Protein AF-A0A386ZPS0-F1 (afdb_monomer)

Organism: NCBI:txid2382165

pLDDT: mean 88.48, std 14.16, range [37.03, 97.12]

Sequence (77 aa):
MKVAEITSLNPISVDGSVERPTDSEFKILDQLAQKLNPDSKGVINLYTEREPCPACDNVIKQFQDKFPGVKVNVTNG

Structure (mmCIF, N/CA/C/O backbone):
data_AF-A0A386ZPS0-F1
#
_entry.id   AF-A0A386ZPS0-F1
#
loop_
_atom_site.group_PDB
_atom_site.id
_atom_site.type_symbol
_atom_site.label_atom_id
_atom_site.label_alt_id
_atom_site.label_comp_id
_atom_site.label_asym_id
_atom_site.label_entity_id
_atom_site.label_seq_id
_atom_site.pdbx_PDB_ins_code
_atom_site.Cartn_x
_atom_site.Cartn_y
_atom_site.Cartn_z
_atom_site.occupancy
_atom_site.B_iso_or_equiv
_atom_site.auth_seq_id
_atom_site.auth_comp_id
_atom_site.auth_asym_id
_atom_site.auth_atom_id
_atom_site.pdbx_PDB_model_num
ATOM 1 N N . MET A 1 1 ? 17.693 6.630 21.817 1.00 37.03 1 MET A N 1
ATOM 2 C CA . MET A 1 1 ? 16.806 7.274 20.826 1.00 37.03 1 MET A CA 1
ATOM 3 C C . MET A 1 1 ? 16.326 6.179 19.885 1.00 37.03 1 MET A C 1
ATOM 5 O O . MET A 1 1 ? 17.101 5.737 19.056 1.00 37.03 1 MET A O 1
ATOM 9 N N . LYS A 1 2 ? 15.132 5.621 20.109 1.00 38.19 2 LYS A N 1
ATOM 10 C CA . LYS A 1 2 ? 14.572 4.542 19.280 1.00 38.19 2 LYS A CA 1
ATOM 11 C C . LYS A 1 2 ? 13.116 4.893 19.015 1.00 38.19 2 LYS A C 1
ATOM 13 O O . LYS A 1 2 ? 12.247 4.592 19.820 1.00 38.19 2 LYS A O 1
ATOM 18 N N . VAL A 1 3 ? 12.894 5.671 17.964 1.00 42.62 3 VAL A N 1
ATOM 19 C CA . VAL A 1 3 ? 11.572 6.141 17.544 1.00 42.62 3 VAL A CA 1
ATOM 20 C C . VAL A 1 3 ? 11.594 6.137 16.017 1.00 42.62 3 VAL A C 1
ATOM 22 O O . VAL A 1 3 ? 12.243 7.012 15.459 1.00 42.62 3 VAL A O 1
ATOM 25 N N . ALA A 1 4 ? 11.008 5.106 15.384 1.00 44.62 4 ALA A N 1
ATOM 26 C CA . ALA A 1 4 ? 10.521 5.074 13.982 1.00 44.62 4 ALA A CA 1
ATOM 27 C C . ALA A 1 4 ? 10.294 3.649 13.416 1.00 44.62 4 ALA A C 1
ATOM 29 O O . ALA A 1 4 ? 9.607 3.507 12.412 1.00 44.62 4 ALA A O 1
ATOM 30 N N . GLU A 1 5 ? 10.829 2.581 14.018 1.00 46.25 5 GLU A N 1
ATOM 31 C CA . GLU A 1 5 ? 10.880 1.256 13.353 1.00 46.25 5 GLU A CA 1
ATOM 32 C C . GLU A 1 5 ? 9.555 0.468 13.267 1.00 46.25 5 GLU A C 1
ATOM 34 O O . GLU A 1 5 ? 9.525 -0.585 12.644 1.00 46.25 5 GLU A O 1
ATOM 39 N N . ILE A 1 6 ? 8.449 0.944 13.848 1.00 50.66 6 ILE A N 1
ATOM 40 C CA . ILE A 1 6 ? 7.154 0.227 13.809 1.00 50.66 6 ILE A CA 1
ATOM 41 C C . ILE A 1 6 ? 6.136 0.819 12.821 1.00 50.66 6 ILE A C 1
ATOM 43 O O . ILE A 1 6 ? 5.145 0.164 12.485 1.00 50.66 6 ILE A O 1
ATOM 47 N N . THR A 1 7 ? 6.388 2.011 12.272 1.00 57.94 7 THR A N 1
ATOM 48 C CA . THR A 1 7 ? 5.416 2.695 11.397 1.00 57.94 7 THR A CA 1
ATOM 49 C C . THR A 1 7 ? 5.802 2.670 9.921 1.00 57.94 7 THR A C 1
ATOM 51 O O . THR A 1 7 ? 4.901 2.662 9.085 1.00 57.94 7 THR A O 1
ATOM 54 N N . SER A 1 8 ? 7.091 2.559 9.587 1.00 77.00 8 SER A N 1
ATOM 55 C CA . SER A 1 8 ? 7.527 2.594 8.185 1.00 77.00 8 SER A CA 1
ATOM 56 C C . SER A 1 8 ? 7.108 1.334 7.416 1.00 77.00 8 SER A C 1
ATOM 58 O O . SER A 1 8 ? 7.009 0.242 7.991 1.00 77.00 8 SER A O 1
ATOM 60 N N . LEU A 1 9 ? 6.760 1.507 6.143 1.00 89.31 9 LEU A N 1
ATOM 61 C CA . LEU A 1 9 ? 6.465 0.411 5.216 1.00 89.31 9 LEU A CA 1
ATOM 62 C C . LEU A 1 9 ? 7.780 -0.143 4.655 1.00 89.31 9 LEU A C 1
ATOM 64 O O . LEU A 1 9 ? 8.780 0.564 4.588 1.00 89.31 9 LEU A O 1
ATOM 68 N N . ASN A 1 10 ? 7.794 -1.408 4.246 1.00 91.06 10 ASN A N 1
ATOM 69 C CA . ASN A 1 10 ? 8.980 -2.038 3.677 1.00 91.06 10 ASN A CA 1
ATOM 70 C C . ASN A 1 10 ? 8.886 -2.094 2.139 1.00 91.06 10 ASN A C 1
ATOM 72 O O . ASN A 1 10 ? 8.091 -2.893 1.629 1.00 91.06 10 ASN A O 1
ATOM 76 N N . PRO A 1 11 ? 9.670 -1.297 1.388 1.00 90.69 11 PRO A N 1
ATOM 77 C CA . PRO A 1 11 ? 9.625 -1.242 -0.072 1.00 90.69 11 PRO A CA 1
ATOM 78 C C . PRO A 1 11 ? 10.457 -2.350 -0.732 1.00 90.69 11 PRO A C 1
ATOM 80 O O . PRO A 1 11 ? 11.199 -2.096 -1.678 1.00 90.69 11 PRO A O 1
ATOM 83 N N . ILE A 1 12 ? 10.343 -3.582 -0.236 1.00 91.00 12 ILE A N 1
ATOM 84 C CA . ILE A 1 12 ? 11.025 -4.766 -0.771 1.00 91.00 12 ILE A CA 1
ATOM 85 C C . ILE A 1 12 ? 9.967 -5.741 -1.300 1.00 91.00 12 ILE A C 1
ATOM 87 O O . ILE A 1 12 ? 8.896 -5.871 -0.706 1.00 91.00 12 ILE A O 1
ATOM 91 N N . SER A 1 13 ? 10.230 -6.426 -2.414 1.00 87.31 13 SER A N 1
ATOM 92 C CA . SER A 1 13 ? 9.372 -7.507 -2.910 1.00 87.31 13 SER A CA 1
ATOM 93 C C . SER A 1 13 ? 9.288 -8.659 -1.902 1.00 87.31 13 SER A C 1
ATOM 95 O O . SER A 1 13 ? 10.163 -8.845 -1.062 1.00 87.31 13 SER A O 1
ATOM 97 N N . VAL A 1 14 ? 8.234 -9.472 -1.983 1.00 85.12 14 VAL A N 1
ATOM 98 C CA . VAL A 1 14 ? 8.024 -10.588 -1.038 1.00 85.12 14 VAL A CA 1
ATOM 99 C C . VAL A 1 14 ? 9.156 -11.621 -1.043 1.00 85.12 14 VAL A C 1
ATOM 101 O O . VAL A 1 14 ? 9.391 -12.272 -0.031 1.00 85.12 14 VAL A O 1
ATOM 104 N N . ASP A 1 15 ? 9.860 -11.768 -2.164 1.00 86.75 15 ASP A N 1
ATOM 105 C CA . ASP A 1 15 ? 10.989 -12.686 -2.317 1.00 86.75 15 ASP A CA 1
ATOM 106 C C . ASP A 1 15 ? 12.348 -12.032 -1.994 1.00 86.75 15 ASP A C 1
ATOM 108 O O . ASP A 1 15 ? 13.372 -12.709 -1.981 1.00 86.75 15 ASP A O 1
ATOM 112 N N . GLY A 1 16 ? 12.370 -10.722 -1.726 1.00 85.75 16 GLY A N 1
ATOM 113 C CA . GLY A 1 16 ? 13.582 -9.987 -1.371 1.00 85.75 16 GLY A CA 1
ATOM 114 C C . GLY A 1 16 ? 14.459 -9.547 -2.547 1.00 85.75 16 GLY A C 1
ATOM 115 O O . GLY A 1 16 ? 15.476 -8.901 -2.312 1.00 85.75 16 GLY A O 1
ATOM 116 N N . SER A 1 17 ? 14.109 -9.870 -3.797 1.00 87.44 17 SER A N 1
ATOM 117 C CA . SER A 1 17 ? 14.956 -9.565 -4.963 1.00 87.44 17 SER A CA 1
ATOM 118 C C . SER A 1 17 ? 14.902 -8.116 -5.440 1.00 87.44 17 SER A C 1
ATOM 120 O O . SER A 1 17 ? 15.822 -7.671 -6.128 1.00 87.44 17 SER A O 1
ATOM 122 N N . VAL A 1 18 ? 13.839 -7.377 -5.114 1.00 86.44 18 VAL A N 1
ATOM 123 C CA . VAL A 1 18 ? 13.613 -6.026 -5.639 1.00 86.44 18 VAL A CA 1
ATOM 124 C C . VAL A 1 18 ? 13.320 -5.061 -4.498 1.00 86.44 18 VAL A C 1
ATOM 126 O O . VAL A 1 18 ? 12.297 -5.184 -3.833 1.00 86.44 18 VAL A O 1
ATOM 129 N N . GLU A 1 19 ? 14.183 -4.062 -4.313 1.00 91.44 19 GLU A N 1
ATOM 130 C CA . GLU A 1 19 ? 13.985 -2.949 -3.377 1.00 91.44 19 GLU A CA 1
ATOM 131 C C . GLU A 1 19 ? 13.712 -1.648 -4.148 1.00 91.44 19 GLU A C 1
ATOM 133 O O . GLU A 1 19 ? 14.384 -1.339 -5.137 1.00 91.44 19 GLU A O 1
ATOM 138 N N . ARG A 1 20 ? 12.690 -0.895 -3.729 1.00 90.00 20 ARG A N 1
ATOM 139 C CA . ARG A 1 20 ? 12.183 0.297 -4.432 1.00 90.00 20 ARG A CA 1
ATOM 140 C C . ARG A 1 20 ? 11.861 1.447 -3.472 1.00 90.00 20 ARG A C 1
ATOM 142 O O . ARG A 1 20 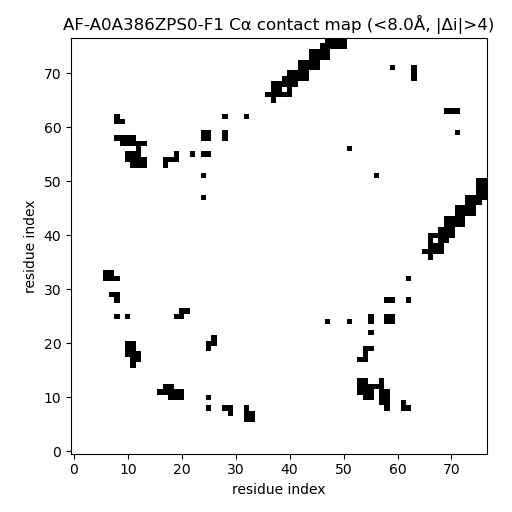? 10.73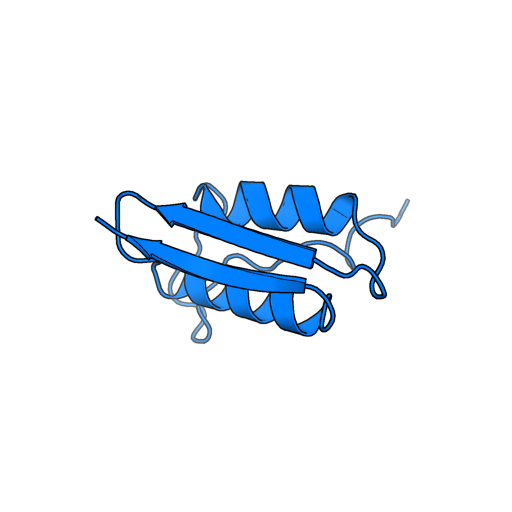5 1.940 -3.443 1.00 90.00 20 ARG A O 1
ATOM 149 N N . PRO A 1 21 ? 12.838 1.934 -2.690 1.00 91.38 21 PRO A N 1
ATOM 150 C CA . PRO A 1 21 ? 12.593 2.929 -1.646 1.00 91.38 21 PRO A CA 1
ATOM 151 C C . PRO A 1 21 ? 12.394 4.342 -2.217 1.00 91.38 21 PRO A C 1
ATOM 153 O O . PRO A 1 21 ? 12.042 5.282 -1.506 1.00 91.38 21 PRO A O 1
ATOM 156 N N . THR A 1 22 ? 12.649 4.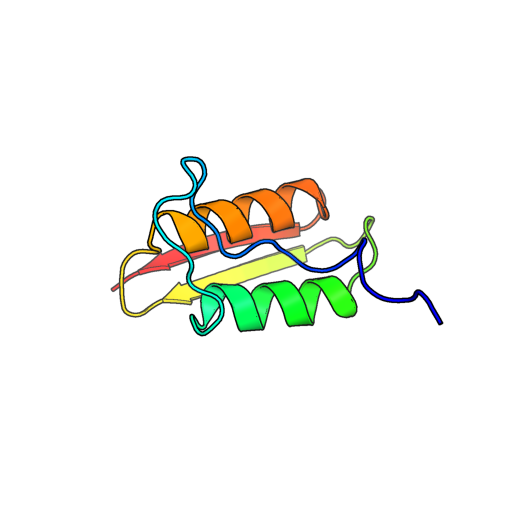529 -3.512 1.00 91.56 22 THR A N 1
ATOM 157 C CA . THR A 1 22 ? 12.508 5.812 -4.200 1.00 91.56 22 THR A CA 1
ATOM 158 C C . THR A 1 22 ? 11.186 5.970 -4.934 1.00 91.56 22 THR A C 1
ATOM 160 O O . THR A 1 22 ? 10.868 7.110 -5.291 1.00 91.56 22 THR A O 1
ATOM 163 N N . ASP A 1 23 ? 10.457 4.870 -5.143 1.00 92.38 23 ASP A N 1
ATOM 164 C CA . ASP A 1 23 ? 9.227 4.831 -5.931 1.00 92.38 23 ASP A CA 1
ATOM 165 C C . ASP A 1 23 ? 8.121 5.639 -5.232 1.00 92.38 23 ASP A C 1
ATOM 167 O O . ASP A 1 23 ? 8.040 5.726 -3.998 1.00 92.38 23 ASP A O 1
ATOM 171 N N . SER A 1 24 ? 7.300 6.309 -6.040 1.00 93.94 24 SER A N 1
ATOM 172 C CA . SER A 1 24 ? 6.316 7.281 -5.558 1.00 93.94 24 SER A CA 1
ATOM 173 C C . SER A 1 24 ? 5.245 6.624 -4.692 1.00 93.94 24 SER A C 1
ATOM 175 O O . SER A 1 24 ? 4.826 7.210 -3.695 1.00 93.94 24 SER A O 1
ATOM 177 N N . GLU A 1 25 ? 4.845 5.395 -5.024 1.00 93.69 25 GLU A N 1
ATOM 178 C CA . GLU A 1 25 ? 3.871 4.603 -4.274 1.00 93.69 25 GLU A CA 1
ATOM 179 C C . GLU A 1 25 ? 4.327 4.406 -2.827 1.00 93.69 25 GLU A C 1
ATOM 181 O O . GLU A 1 25 ? 3.551 4.629 -1.896 1.00 93.69 25 GLU A O 1
ATOM 186 N N . PHE A 1 26 ? 5.606 4.073 -2.629 1.00 95.00 26 PHE A N 1
ATOM 187 C CA . PHE A 1 26 ? 6.184 3.941 -1.297 1.00 95.00 26 PHE A CA 1
ATOM 188 C C . PHE A 1 26 ? 6.198 5.264 -0.547 1.00 95.00 26 PHE A C 1
ATOM 190 O O . PHE A 1 26 ? 5.674 5.339 0.562 1.00 95.00 26 PHE A O 1
ATOM 197 N N . LYS A 1 27 ? 6.735 6.324 -1.156 1.00 94.75 27 LYS A N 1
ATOM 198 C CA . LYS A 1 27 ? 6.843 7.626 -0.486 1.00 94.75 27 LYS A CA 1
ATOM 199 C C . LYS A 1 27 ? 5.486 8.160 -0.040 1.00 94.75 27 LYS A C 1
ATOM 201 O O . LYS A 1 27 ? 5.360 8.617 1.092 1.00 94.75 27 LYS A O 1
ATOM 206 N N . ILE A 1 28 ? 4.473 8.085 -0.903 1.00 94.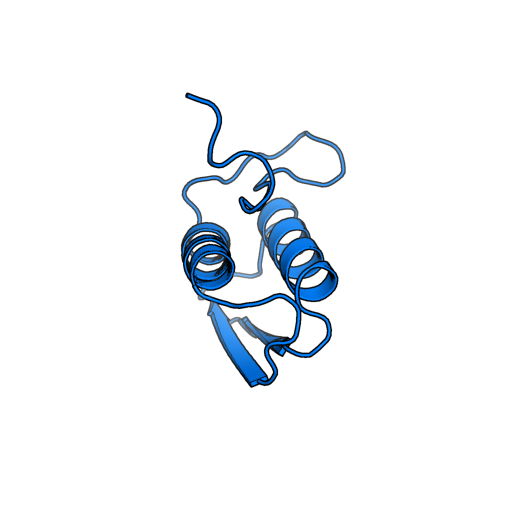94 28 ILE A N 1
ATOM 207 C CA . ILE A 1 28 ? 3.128 8.582 -0.594 1.00 94.94 28 ILE A CA 1
ATOM 208 C C . ILE A 1 28 ? 2.507 7.771 0.547 1.00 94.94 28 ILE A C 1
ATOM 210 O O . ILE A 1 28 ? 2.022 8.355 1.519 1.00 94.94 28 ILE A O 1
ATOM 214 N N . LEU A 1 29 ? 2.524 6.438 0.455 1.00 95.06 29 LEU A N 1
ATOM 215 C CA . LEU A 1 29 ? 1.882 5.581 1.452 1.00 95.06 29 LEU A CA 1
ATOM 216 C C . LEU A 1 29 ? 2.617 5.595 2.795 1.00 95.06 29 LEU A C 1
ATOM 218 O O . LEU A 1 29 ? 1.960 5.607 3.833 1.00 95.06 29 LEU A O 1
ATOM 222 N N . ASP A 1 30 ? 3.948 5.665 2.801 1.00 94.62 30 ASP A N 1
ATOM 223 C CA . ASP A 1 30 ? 4.735 5.780 4.032 1.00 94.62 30 ASP A CA 1
ATOM 224 C C . ASP A 1 30 ? 4.475 7.125 4.729 1.00 94.62 30 ASP A C 1
ATOM 226 O O . ASP A 1 30 ? 4.185 7.168 5.925 1.00 94.62 30 ASP A O 1
ATOM 230 N N . GLN A 1 31 ? 4.438 8.229 3.974 1.00 94.19 31 GLN A N 1
ATOM 231 C CA . GLN A 1 31 ? 4.086 9.541 4.525 1.00 94.19 31 GLN A CA 1
ATOM 232 C C . GLN A 1 31 ? 2.657 9.593 5.080 1.00 94.19 31 GLN A C 1
ATOM 234 O O . GLN A 1 31 ? 2.414 10.284 6.073 1.00 94.19 31 GLN A 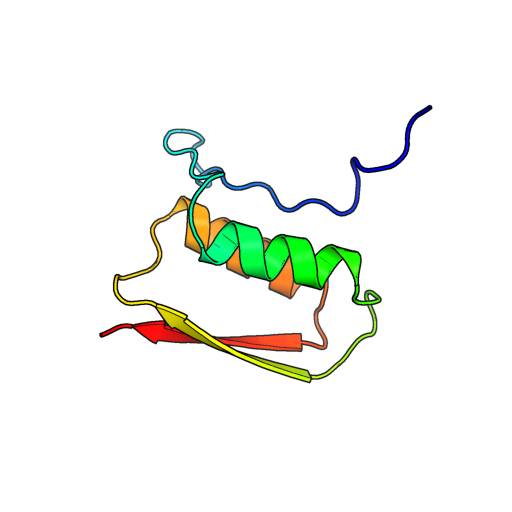O 1
ATOM 239 N N . LEU A 1 32 ? 1.705 8.895 4.457 1.00 94.00 32 LEU A N 1
ATOM 240 C CA . LEU A 1 32 ? 0.349 8.763 4.992 1.00 94.00 32 LEU A CA 1
ATOM 241 C C . LEU A 1 32 ? 0.334 7.896 6.253 1.00 94.00 32 LEU A C 1
ATOM 243 O O . LEU A 1 32 ? -0.295 8.280 7.237 1.00 94.00 32 LEU A O 1
ATOM 247 N N . ALA A 1 33 ? 1.072 6.787 6.269 1.00 92.88 33 ALA A N 1
ATOM 248 C CA . ALA A 1 33 ? 1.167 5.902 7.426 1.00 92.88 33 ALA A CA 1
ATOM 249 C C . ALA A 1 33 ? 1.724 6.612 8.672 1.00 92.88 33 ALA A C 1
ATOM 251 O O . ALA A 1 33 ? 1.322 6.300 9.787 1.00 92.88 33 ALA A O 1
ATOM 252 N N . GLN A 1 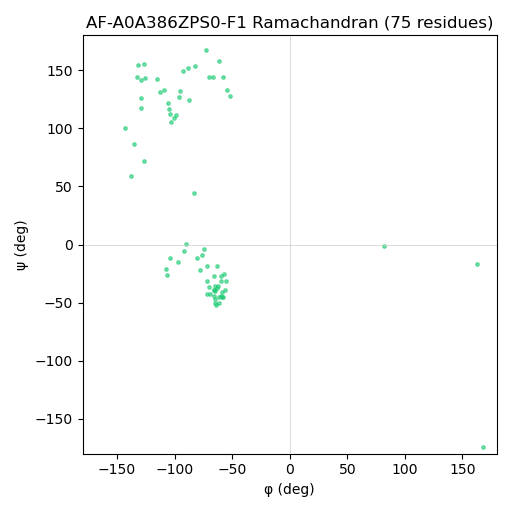34 ? 2.599 7.606 8.494 1.00 92.50 34 GLN A N 1
ATOM 253 C CA . GLN A 1 34 ? 3.110 8.438 9.590 1.00 92.50 34 GLN A CA 1
ATOM 254 C C . GLN A 1 34 ? 2.079 9.430 10.158 1.00 92.50 34 GLN A C 1
ATOM 256 O O . GLN A 1 34 ? 2.278 9.957 11.251 1.00 92.50 34 GLN A O 1
ATOM 261 N N . LYS A 1 35 ? 1.002 9.726 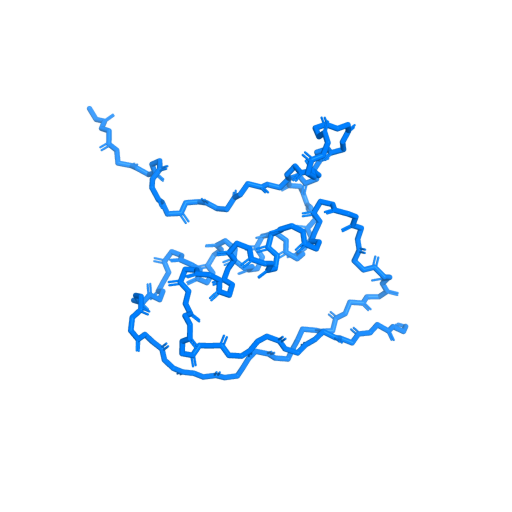9.420 1.00 91.75 35 LYS A N 1
ATOM 262 C CA . LYS A 1 35 ? -0.009 10.738 9.785 1.00 91.75 35 LYS A CA 1
ATOM 263 C C . LYS A 1 35 ? -1.342 10.142 10.226 1.00 91.75 35 LYS A C 1
ATOM 265 O O . LYS A 1 35 ? -2.132 10.840 10.855 1.00 91.75 35 LYS A O 1
ATOM 270 N N . LEU A 1 36 ? -1.617 8.901 9.842 1.00 91.56 36 LEU A N 1
ATOM 271 C CA . LEU A 1 36 ? -2.872 8.219 10.126 1.00 91.56 36 LEU A CA 1
ATOM 272 C C . LEU A 1 36 ? -2.777 7.401 11.414 1.00 91.56 36 LEU A C 1
ATOM 274 O O . LEU A 1 36 ? -1.734 6.847 11.753 1.00 91.56 36 LEU A O 1
ATOM 278 N N . ASN A 1 37 ? -3.911 7.273 12.095 1.00 92.19 37 ASN A N 1
ATOM 279 C CA . ASN A 1 37 ? -4.077 6.327 13.194 1.00 92.19 37 ASN A CA 1
ATOM 280 C C . ASN A 1 37 ? -4.545 4.962 12.648 1.00 92.19 37 ASN A C 1
ATOM 282 O O . ASN A 1 37 ? -5.239 4.949 11.628 1.00 92.19 37 ASN A O 1
ATOM 286 N N . PRO A 1 38 ? -4.248 3.825 13.304 1.00 89.88 38 PRO A N 1
ATOM 287 C CA . PRO A 1 38 ? -4.660 2.490 12.838 1.00 89.88 38 PRO A CA 1
ATOM 288 C C . PRO A 1 38 ? -6.178 2.306 12.645 1.00 89.88 38 PRO A C 1
ATOM 290 O O . PRO A 1 38 ? -6.618 1.475 11.855 1.00 89.88 38 PRO A O 1
ATOM 293 N N . ASP A 1 39 ? -6.990 3.091 13.352 1.00 92.25 39 ASP A N 1
ATOM 294 C CA . ASP A 1 39 ? -8.455 3.106 13.284 1.00 92.25 39 ASP A CA 1
ATOM 295 C C . ASP A 1 39 ? -9.016 4.091 12.241 1.00 92.25 39 ASP A C 1
ATOM 297 O O . ASP A 1 39 ? -10.237 4.196 12.079 1.00 92.25 39 ASP A O 1
ATOM 301 N N . SER A 1 40 ? -8.140 4.801 11.518 1.00 94.19 40 SER A N 1
ATOM 302 C CA . SER A 1 40 ? -8.526 5.738 10.463 1.00 94.19 40 SER A CA 1
ATOM 303 C C . SER A 1 40 ? -9.342 5.035 9.384 1.00 94.19 40 SER A C 1
ATOM 305 O O . SER A 1 40 ? -9.088 3.885 9.020 1.00 94.19 40 SER A O 1
ATOM 307 N N . LYS A 1 41 ? -10.325 5.754 8.838 1.00 95.81 41 LYS A N 1
ATOM 308 C CA . LYS A 1 41 ? -11.197 5.259 7.773 1.00 95.81 41 LYS A CA 1
ATOM 309 C C . LYS A 1 41 ? -11.181 6.209 6.596 1.00 95.81 41 LYS A C 1
ATOM 311 O O . LYS A 1 41 ? -11.157 7.423 6.780 1.00 95.81 41 LYS A O 1
ATOM 316 N N . GLY A 1 42 ? -11.230 5.663 5.390 1.00 95.81 42 GLY A N 1
ATOM 317 C CA . GLY A 1 42 ? -11.246 6.48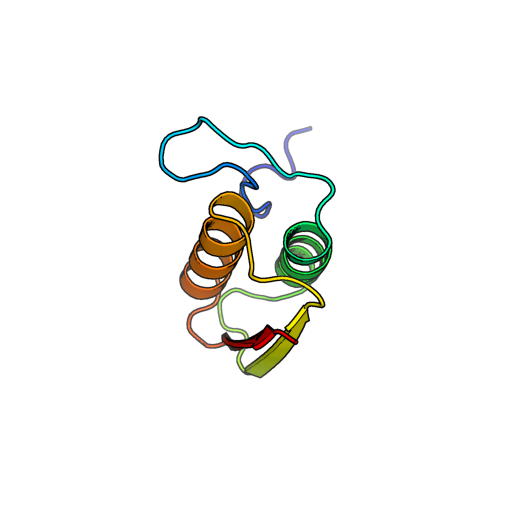5 4.190 1.00 95.81 42 GLY A CA 1
ATOM 318 C C . GLY A 1 42 ? -11.009 5.698 2.916 1.00 95.81 42 GLY A C 1
ATOM 319 O O . GLY A 1 42 ? -10.935 4.470 2.920 1.00 95.81 42 GLY A O 1
ATOM 320 N N . VAL A 1 43 ? -10.893 6.432 1.815 1.00 97.12 43 VAL A N 1
ATOM 321 C CA . VAL A 1 43 ? -10.580 5.875 0.502 1.00 97.12 43 VAL A CA 1
ATOM 322 C C . VAL A 1 43 ? -9.423 6.664 -0.094 1.00 97.12 43 VAL A C 1
ATOM 324 O O . VAL A 1 43 ? -9.493 7.887 -0.196 1.00 97.12 43 VAL A O 1
ATOM 327 N N . ILE A 1 44 ? -8.374 5.956 -0.495 1.00 96.38 44 ILE A N 1
ATOM 328 C CA . ILE A 1 44 ? -7.249 6.476 -1.267 1.00 96.38 44 ILE A CA 1
ATOM 329 C C . ILE A 1 44 ? -7.422 5.958 -2.693 1.00 96.38 44 ILE A C 1
ATOM 331 O O . ILE A 1 44 ? -7.478 4.751 -2.906 1.00 96.38 44 ILE A O 1
ATOM 335 N N . ASN A 1 45 ? -7.501 6.861 -3.668 1.00 96.75 45 ASN A N 1
ATOM 336 C CA . ASN A 1 45 ? -7.431 6.507 -5.084 1.00 96.75 45 ASN A CA 1
ATOM 337 C C . ASN A 1 45 ? -6.028 6.863 -5.578 1.00 96.75 45 ASN A C 1
ATOM 339 O O . ASN A 1 45 ? -5.699 8.042 -5.701 1.00 96.75 45 ASN A O 1
ATOM 343 N N . LEU A 1 46 ? -5.196 5.847 -5.787 1.00 95.25 46 LEU A N 1
ATOM 344 C CA . LEU A 1 46 ? -3.813 5.981 -6.218 1.00 95.25 46 LEU A CA 1
ATOM 345 C C . LEU A 1 46 ? -3.732 5.739 -7.727 1.00 95.25 46 LEU A C 1
ATOM 347 O O . LEU A 1 46 ? -3.937 4.622 -8.198 1.00 95.25 46 LEU A O 1
ATOM 351 N N . TYR A 1 47 ? -3.432 6.798 -8.474 1.00 95.75 47 TYR A N 1
ATOM 352 C CA . TYR A 1 47 ? -3.116 6.706 -9.894 1.00 95.75 47 TYR A CA 1
ATOM 353 C C . TYR A 1 47 ? -1.602 6.640 -10.081 1.00 95.75 47 TYR A C 1
ATOM 355 O O . TYR A 1 47 ? -0.878 7.456 -9.508 1.00 95.75 47 TYR A O 1
ATOM 363 N N . THR A 1 48 ? -1.134 5.693 -10.887 1.00 93.62 48 THR A N 1
ATOM 364 C CA . THR A 1 48 ? 0.281 5.552 -11.244 1.00 93.62 48 THR A CA 1
ATOM 365 C C . THR A 1 48 ? 0.437 5.453 -12.760 1.00 93.62 48 THR A C 1
ATOM 367 O O . THR A 1 48 ? -0.387 4.851 -13.440 1.00 93.62 48 THR A O 1
ATOM 370 N N . GLU A 1 49 ? 1.480 6.077 -13.308 1.00 93.38 49 GLU A N 1
ATOM 371 C CA . GLU A 1 49 ? 1.769 6.054 -14.754 1.00 93.38 49 GLU A CA 1
ATOM 372 C C . GLU A 1 49 ? 2.123 4.639 -15.240 1.00 93.38 49 GLU A C 1
ATOM 374 O O . GLU A 1 49 ? 1.930 4.284 -16.398 1.00 93.38 49 GLU A O 1
ATOM 379 N N . ARG A 1 50 ? 2.664 3.799 -14.353 1.00 92.25 50 ARG A N 1
ATOM 380 C CA . ARG A 1 50 ? 3.086 2.433 -14.673 1.00 92.25 50 ARG A CA 1
ATOM 381 C C . ARG A 1 50 ? 2.436 1.466 -13.706 1.00 92.25 50 ARG A C 1
ATOM 383 O O . ARG A 1 50 ? 2.092 1.828 -12.592 1.00 92.25 50 ARG A O 1
ATOM 390 N N . GLU A 1 51 ? 2.285 0.214 -14.117 1.00 92.19 51 GLU A N 1
ATOM 391 C CA . GLU A 1 51 ? 1.832 -0.824 -13.193 1.00 92.19 51 GLU A CA 1
ATOM 392 C C . GLU A 1 51 ? 2.732 -0.882 -11.945 1.00 92.19 51 GLU A C 1
ATOM 394 O O . GLU A 1 51 ? 3.963 -0.866 -12.097 1.00 92.19 51 GLU A O 1
ATOM 399 N N . PRO A 1 52 ? 2.145 -0.934 -10.729 1.00 92.31 52 PRO A N 1
ATOM 400 C CA . PRO A 1 52 ? 2.909 -1.117 -9.507 1.00 92.31 52 PRO A CA 1
ATOM 401 C C . PRO A 1 52 ? 3.826 -2.330 -9.634 1.00 92.31 52 PRO A C 1
ATOM 403 O O . PRO A 1 52 ? 3.405 -3.425 -9.993 1.00 92.31 52 PRO A O 1
ATOM 406 N N . CYS A 1 53 ? 5.111 -2.144 -9.350 1.00 92.69 53 CYS A N 1
ATOM 407 C CA . CYS A 1 53 ? 6.041 -3.265 -9.341 1.00 92.69 53 CYS A CA 1
ATOM 408 C C . CYS A 1 53 ? 5.808 -4.164 -8.104 1.00 92.69 53 CYS A C 1
ATOM 410 O O . CYS A 1 53 ? 5.172 -3.725 -7.142 1.00 92.69 53 CYS A O 1
ATOM 412 N N . PRO A 1 54 ? 6.392 -5.379 -8.045 1.00 93.00 54 PRO A N 1
ATOM 413 C CA . PRO A 1 54 ? 6.181 -6.299 -6.921 1.00 93.00 54 PRO A CA 1
ATOM 414 C C . PRO A 1 54 ? 6.513 -5.718 -5.536 1.00 93.00 54 PRO A C 1
ATOM 416 O O . PRO A 1 54 ? 5.885 -6.083 -4.542 1.00 93.00 54 PRO A O 1
ATOM 419 N N . ALA A 1 55 ? 7.489 -4.808 -5.455 1.00 93.12 55 ALA A N 1
ATOM 420 C CA . ALA A 1 55 ? 7.812 -4.099 -4.219 1.00 93.12 55 ALA A CA 1
ATOM 421 C C . ALA A 1 55 ? 6.730 -3.066 -3.847 1.00 93.12 55 ALA A C 1
ATOM 423 O O . ALA A 1 55 ? 6.317 -3.007 -2.690 1.00 93.12 55 ALA A O 1
ATOM 424 N N . CYS A 1 56 ? 6.217 -2.300 -4.816 1.00 93.25 56 CYS A N 1
ATOM 425 C CA . CYS A 1 56 ? 5.131 -1.340 -4.591 1.00 93.25 56 CYS A CA 1
ATOM 426 C C . CYS A 1 56 ? 3.819 -2.040 -4.205 1.00 93.25 56 CYS A C 1
ATOM 428 O O . CYS A 1 56 ? 3.140 -1.591 -3.284 1.00 93.25 56 CYS A O 1
ATOM 430 N N . ASP A 1 57 ? 3.500 -3.179 -4.825 1.00 94.12 57 ASP A N 1
ATOM 431 C CA . ASP A 1 57 ? 2.363 -4.017 -4.422 1.00 94.12 57 ASP A CA 1
ATOM 432 C C . ASP A 1 57 ? 2.482 -4.489 -2.971 1.00 94.12 57 ASP A C 1
ATOM 434 O O . ASP A 1 57 ? 1.500 -4.496 -2.224 1.00 94.12 57 ASP A O 1
ATOM 438 N N . ASN A 1 58 ? 3.691 -4.863 -2.543 1.00 94.38 58 ASN A N 1
ATOM 439 C CA . ASN A 1 58 ? 3.927 -5.259 -1.160 1.00 94.38 58 ASN A CA 1
ATOM 440 C C . ASN A 1 58 ? 3.707 -4.089 -0.187 1.00 94.38 58 ASN A C 1
ATOM 442 O O . ASN A 1 58 ? 3.106 -4.268 0.871 1.00 94.38 58 ASN A O 1
ATOM 446 N N . VAL A 1 59 ? 4.136 -2.878 -0.548 1.00 94.81 59 VAL A N 1
ATOM 447 C CA . VAL A 1 59 ? 3.876 -1.664 0.242 1.00 94.81 59 VAL A CA 1
ATOM 448 C C . VAL A 1 59 ? 2.375 -1.394 0.365 1.00 94.81 59 VAL A C 1
ATOM 450 O O . VAL A 1 59 ? 1.898 -1.105 1.463 1.00 94.81 59 VAL A O 1
ATOM 453 N N . ILE A 1 60 ? 1.620 -1.505 -0.734 1.00 95.00 60 ILE A N 1
ATOM 454 C CA . ILE A 1 60 ? 0.165 -1.295 -0.734 1.00 95.00 60 ILE A CA 1
ATOM 455 C C . ILE A 1 60 ? -0.521 -2.287 0.214 1.00 95.00 60 ILE A C 1
ATOM 457 O O . ILE A 1 60 ? -1.357 -1.878 1.021 1.00 95.00 60 ILE A O 1
ATOM 461 N N . LYS A 1 61 ? -0.130 -3.567 0.169 1.00 94.62 61 LYS A N 1
ATOM 462 C CA . LYS A 1 61 ? -0.646 -4.602 1.082 1.00 94.62 61 LYS A CA 1
ATOM 463 C C . LYS A 1 61 ? -0.328 -4.282 2.539 1.00 94.62 61 LYS A C 1
ATOM 465 O O . LYS A 1 61 ? -1.239 -4.221 3.356 1.00 94.62 61 LYS A O 1
ATOM 470 N N . GLN A 1 62 ? 0.932 -3.971 2.846 1.00 94.38 62 GLN A N 1
ATOM 471 C CA . GLN A 1 62 ? 1.339 -3.582 4.199 1.00 94.38 62 GLN A CA 1
ATOM 472 C C . GLN A 1 62 ? 0.546 -2.378 4.721 1.00 94.38 62 GLN A C 1
ATOM 474 O O . GLN A 1 62 ? 0.188 -2.335 5.896 1.00 94.38 62 GLN A O 1
ATOM 479 N N . PHE A 1 63 ? 0.258 -1.395 3.864 1.00 95.00 63 PHE A N 1
ATOM 480 C CA . PHE A 1 63 ? -0.555 -0.245 4.242 1.00 95.00 63 PHE A CA 1
ATOM 481 C C . PHE A 1 63 ? -1.998 -0.657 4.571 1.00 95.00 63 PHE A C 1
ATOM 483 O O . PHE A 1 63 ? -2.521 -0.257 5.608 1.00 95.00 63 PHE A O 1
ATOM 490 N N . GLN A 1 64 ? -2.636 -1.474 3.729 1.00 94.44 64 GLN A N 1
ATOM 491 C CA . GLN A 1 64 ? -4.002 -1.957 3.970 1.00 94.44 64 GLN A CA 1
ATOM 492 C C . GLN A 1 64 ? -4.103 -2.816 5.239 1.00 94.44 64 GLN A C 1
ATOM 494 O O . GLN A 1 64 ? -5.065 -2.675 5.992 1.00 94.44 64 GLN A O 1
ATOM 499 N N . ASP A 1 65 ? -3.089 -3.637 5.519 1.00 94.06 65 ASP A N 1
ATOM 500 C CA . ASP A 1 65 ? -3.018 -4.443 6.741 1.00 94.06 65 ASP A CA 1
ATOM 501 C C . ASP A 1 65 ? -2.882 -3.565 7.996 1.00 94.06 65 ASP A C 1
ATOM 503 O O . ASP A 1 65 ? -3.501 -3.841 9.026 1.00 94.06 65 ASP A O 1
ATOM 507 N N . LYS A 1 66 ? -2.102 -2.475 7.916 1.00 92.44 66 LYS A N 1
ATOM 508 C CA . LYS A 1 66 ? -1.954 -1.505 9.017 1.00 92.44 66 LYS A CA 1
ATOM 509 C C . LYS A 1 66 ? -3.203 -0.642 9.224 1.00 92.44 66 LYS A C 1
ATOM 511 O O . LYS A 1 66 ? -3.477 -0.244 10.355 1.00 92.44 66 LYS A O 1
ATOM 516 N N . PHE A 1 67 ? -3.943 -0.347 8.156 1.00 95.31 67 PHE A N 1
ATOM 517 C CA . PHE A 1 67 ? -5.106 0.541 8.168 1.00 95.31 67 PHE A CA 1
ATOM 518 C C . PHE A 1 67 ? -6.331 -0.153 7.549 1.00 95.31 67 PHE A C 1
ATOM 520 O O . PHE A 1 67 ? -6.774 0.236 6.467 1.00 95.31 67 PHE A O 1
ATOM 527 N N . PRO A 1 68 ? -6.945 -1.139 8.233 1.00 94.75 68 PRO A N 1
ATOM 528 C CA . PRO A 1 68 ? -8.049 -1.929 7.675 1.00 94.75 68 PRO A CA 1
ATOM 529 C C . PRO A 1 68 ? -9.308 -1.099 7.366 1.00 94.75 68 PRO A C 1
ATOM 531 O O . PRO A 1 68 ? -10.178 -1.530 6.612 1.00 94.75 68 PRO A O 1
ATOM 534 N N . GLY A 1 69 ? -9.427 0.100 7.947 1.00 95.06 69 GLY A N 1
ATOM 535 C CA . GLY A 1 69 ? -10.492 1.057 7.643 1.00 95.06 69 GLY A CA 1
ATOM 536 C C . GLY A 1 69 ? -10.260 1.888 6.376 1.00 95.06 69 GLY A C 1
ATOM 537 O O . GLY A 1 69 ? -11.181 2.577 5.925 1.00 95.06 69 GLY A O 1
ATOM 538 N N . VAL A 1 70 ? -9.053 1.855 5.805 1.00 96.44 70 VAL A N 1
ATOM 539 C CA . VAL A 1 70 ? -8.667 2.643 4.632 1.00 96.44 70 VAL A CA 1
ATOM 540 C C . VAL A 1 70 ? -8.618 1.748 3.400 1.00 96.44 70 VAL A C 1
ATOM 542 O O . VAL A 1 70 ? -7.797 0.843 3.286 1.00 96.44 70 VAL A O 1
ATOM 545 N N . LYS A 1 71 ? -9.481 2.033 2.425 1.00 96.56 71 LYS A N 1
ATOM 546 C CA . LYS A 1 71 ? -9.485 1.337 1.137 1.00 96.56 71 LYS A CA 1
ATOM 547 C C . LYS A 1 71 ? -8.521 2.020 0.173 1.00 96.56 71 LYS A C 1
ATOM 549 O O . LYS A 1 71 ? -8.688 3.204 -0.105 1.00 96.56 71 LYS A O 1
ATOM 554 N N . VAL A 1 72 ? -7.560 1.281 -0.377 1.00 96.25 72 VAL A N 1
ATOM 555 C CA . VAL A 1 72 ? -6.657 1.789 -1.425 1.00 96.25 72 VAL A CA 1
ATOM 556 C C . VAL A 1 72 ? -7.086 1.208 -2.769 1.00 96.25 72 VAL A C 1
ATOM 558 O O . VAL A 1 72 ? -6.982 0.002 -2.976 1.00 96.25 72 VAL A O 1
ATOM 561 N N . ASN A 1 73 ? -7.590 2.054 -3.666 1.00 96.31 73 ASN A N 1
ATOM 562 C CA . ASN A 1 73 ? -7.881 1.700 -5.052 1.00 96.31 73 ASN A CA 1
ATOM 563 C C . ASN A 1 73 ? -6.695 2.125 -5.911 1.00 96.31 73 ASN A C 1
ATOM 565 O O . ASN A 1 73 ? -6.308 3.292 -5.865 1.00 96.31 73 ASN A O 1
ATOM 569 N N . VAL A 1 74 ? -6.147 1.203 -6.694 1.00 95.56 74 VAL A N 1
ATOM 570 C CA . VAL A 1 74 ? -5.009 1.483 -7.570 1.00 95.56 74 VAL A CA 1
ATOM 571 C C . VAL A 1 74 ? -5.460 1.395 -9.019 1.00 95.56 74 VAL A C 1
ATOM 573 O O . VAL A 1 74 ? -6.130 0.441 -9.408 1.00 95.56 74 VAL A O 1
ATOM 576 N N . THR A 1 75 ? -5.108 2.409 -9.800 1.00 95.50 75 THR A N 1
ATOM 577 C CA . THR A 1 75 ? -5.363 2.485 -11.242 1.00 95.50 75 THR A CA 1
ATOM 578 C C . THR A 1 75 ? -4.086 2.905 -11.952 1.00 95.50 75 THR A C 1
ATOM 580 O O . THR A 1 75 ? -3.342 3.730 -11.422 1.00 95.50 75 THR A O 1
ATOM 583 N N . ASN A 1 76 ? -3.848 2.365 -13.141 1.00 91.75 76 ASN A N 1
ATOM 584 C CA . ASN A 1 76 ? -2.673 2.651 -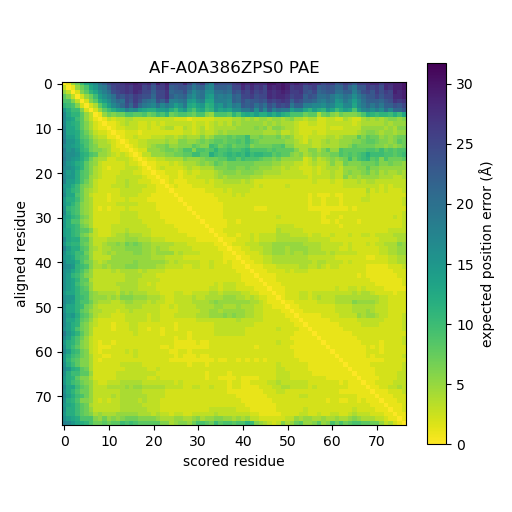13.954 1.00 91.75 76 ASN A CA 1
ATOM 585 C C . ASN A 1 76 ? -3.053 2.972 -15.407 1.00 91.75 76 ASN A C 1
ATOM 587 O O . ASN A 1 76 ? -4.115 2.551 -15.875 1.00 91.75 76 ASN A O 1
ATOM 591 N N . GLY A 1 77 ? -2.202 3.732 -16.103 1.00 88.19 77 GLY A N 1
ATOM 592 C CA . GLY A 1 77 ? -2.414 4.118 -17.502 1.00 88.19 77 GLY A CA 1
ATOM 593 C C . GLY A 1 77 ? -1.440 5.162 -18.018 1.00 88.19 77 GLY A C 1
ATOM 594 O O . GLY A 1 77 ? -1.066 6.060 -17.225 1.00 88.19 77 GLY A O 1
#

InterPro domains:
  IPR032721 Deaminases, BURPS668_1122 family [PF14424] (7-75)

Secondary structure (DSSP, 8-state):
---STTT----B-TTSS-B-TTSHHHHHHHHHHTTS-TT--EEEEEEESSPPPHHHHHHHHHHHHH-TTEEEEEEE-

Solvent-accessible surface area (backbone atoms only — not comparable to full-atom values): 4614 Å² total; per-residue (Å²): 142,89,86,63,91,86,60,65,64,62,34,37,19,92,86,66,86,44,77,41,82,82,42,65,66,39,52,56,52,36,59,46,47,75,73,54,57,60,84,41,68,51,77,46,81,45,77,38,75,55,77,74,47,65,16,45,50,40,27,53,50,54,49,37,72,57,21,74,46,35,47,76,46,78,49,62,98

Foldseek 3Di:
DDPDVPQAFFLAAPVRPDHDCPDPLRVVLSVVSVVDDLADAEEAEAEDQDPQDRSSVSRVVVSCVSRVRYHYHYDYD

Mean predicted aligned error: 5.09 Å

Radius of gyration: 12.33 Å; Cα contacts (8 Å, |Δi|>4): 118; chains: 1; bounding box: 28×23×38 Å

Nearest PDB structures (foldseek):
  2xvz-assembly1_A  TM=5.587E-01  e=1.187E+00  Nitratidesulfovibrio vulgaris str. Hildenborough
  6npo-assembly1_A  TM=4.422E-01  e=2.334E+00  Bacillus anthracis
  5hsg-assembly1_A  TM=4.257E-01  e=3.501E+00  Klebsiella pneumoniae subsp. pneumoniae MGH 78578
  4ccs-assembly1_A  TM=3.650E-01  e=3.746E+00  Paracoccus pantotrophus